Protein AF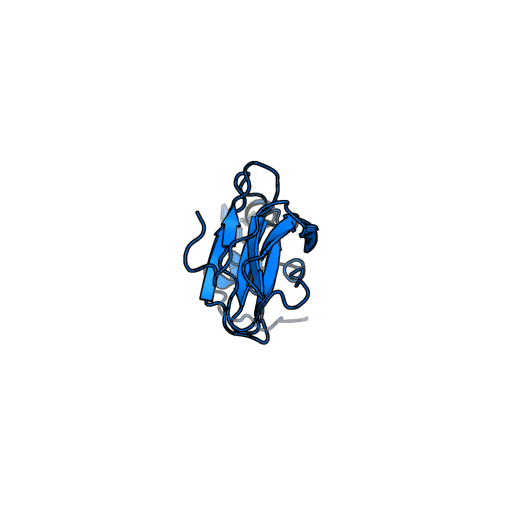-A0A529XJ10-F1 (afdb_monomer_lite)

Foldseek 3Di:
DDPPPPDVQDVCQLADADDDDPFDFDDWDAAPVNQWIWTFGQQQKIKIAGPDWPQHQVNQWDADPPPRDIDGDGDPDHGDDIDIEPHFDRTTWAWDHDPPAFIWTFGPQQFIWTQHNNRDIHGDPGGDNDGDPHDD

Sequence (136 aa):
MNQQNIRNLTLFDLLARSWALPSAVETLQFSADSSVAAFACADGTVALATLSDPEPPESRIRVSGDLGQTTIRPREKPPAPLIVTERLRDGAPLIAASAQSGFLAGASVGRVVRVTATGEIDDTDIRLDGAIVALD

pLDDT: mean 91.42, std 11.61, range [31.59, 98.62]

Secondary structure (DSSP, 8-state):
----------HHHHH------SS-EEEEEE-TTSSEEEEEETTS-EEEEES--SS-GGGGEEE-TTT--EEEPPPSSPPPPPEEPPP-SSSPPPEEE-SSSSEEEE-GGGEEEEE-TTS-EEEEEEE-SS------

Radius of gyration: 19.3 Å; chains: 1; bounding box: 50×22×61 Å

Structure (mmCIF, N/CA/C/O backbone):
data_AF-A0A529XJ10-F1
#
_entry.id   AF-A0A529XJ10-F1
#
loop_
_atom_site.group_PDB
_atom_site.id
_atom_site.type_symbol
_atom_site.label_atom_id
_atom_site.label_alt_id
_atom_site.label_comp_id
_atom_site.label_asym_id
_atom_site.label_entity_id
_atom_site.label_seq_id
_atom_site.pdbx_PDB_ins_code
_atom_site.Cartn_x
_atom_site.Cartn_y
_atom_site.Cartn_z
_atom_site.occupancy
_atom_site.B_iso_or_equiv
_atom_site.auth_seq_id
_atom_site.auth_comp_id
_atom_site.auth_asym_id
_atom_site.auth_atom_id
_atom_site.pdbx_PDB_model_num
ATOM 1 N N . MET A 1 1 ? -33.423 4.769 20.919 1.00 31.59 1 MET A N 1
ATOM 2 C CA . MET A 1 1 ? -32.738 3.525 21.329 1.00 31.59 1 MET A CA 1
ATOM 3 C C . MET A 1 1 ? -32.197 2.869 20.063 1.00 31.59 1 MET A C 1
ATOM 5 O O . MET A 1 1 ? -32.875 2.046 19.472 1.00 31.59 1 MET A O 1
ATOM 9 N N . ASN A 1 2 ? -31.038 3.324 19.574 1.00 35.44 2 ASN A N 1
ATOM 10 C CA . ASN A 1 2 ? -30.424 2.772 18.363 1.00 35.44 2 ASN A CA 1
ATOM 11 C C . ASN A 1 2 ? -29.565 1.579 18.774 1.00 35.44 2 ASN A C 1
ATOM 13 O O . ASN A 1 2 ? -28.389 1.742 19.088 1.00 35.44 2 ASN A O 1
ATOM 17 N N . GLN A 1 3 ? -30.163 0.389 18.805 1.00 42.81 3 GLN A N 1
ATOM 18 C CA . GLN A 1 3 ? -29.388 -0.846 18.761 1.00 42.81 3 GLN A CA 1
ATOM 19 C C . GLN A 1 3 ? -28.751 -0.916 17.372 1.00 42.81 3 GLN A C 1
ATOM 21 O O . GLN A 1 3 ? -29.333 -1.433 16.421 1.00 42.81 3 GLN A O 1
ATOM 26 N N . GLN A 1 4 ? -27.576 -0.301 17.232 1.00 50.53 4 GLN A N 1
ATOM 27 C CA . GLN A 1 4 ? -26.695 -0.576 16.110 1.00 50.53 4 GLN A CA 1
ATOM 28 C C . GLN A 1 4 ? -26.449 -2.083 16.118 1.00 50.53 4 GLN A C 1
ATOM 30 O O . GLN A 1 4 ? -25.983 -2.626 17.115 1.00 50.53 4 GLN A O 1
ATOM 35 N N . ASN A 1 5 ? -26.860 -2.733 15.031 1.00 46.03 5 ASN A N 1
ATOM 36 C CA . ASN A 1 5 ? -26.671 -4.145 14.725 1.00 46.03 5 ASN A CA 1
ATOM 37 C C . ASN A 1 5 ? -25.304 -4.610 15.257 1.00 46.03 5 ASN A C 1
ATOM 39 O O . ASN A 1 5 ? -24.272 -4.263 14.676 1.00 46.03 5 ASN A O 1
ATOM 43 N N . ILE A 1 6 ? -25.280 -5.336 16.379 1.00 52.94 6 ILE A N 1
ATOM 44 C CA . ILE A 1 6 ? -24.042 -5.904 16.913 1.00 52.94 6 ILE A CA 1
ATOM 45 C C . ILE A 1 6 ? -23.706 -7.062 15.980 1.00 52.94 6 ILE A C 1
ATOM 47 O O . ILE A 1 6 ? -24.071 -8.210 16.217 1.00 52.94 6 ILE A O 1
ATOM 51 N N . ARG A 1 7 ? -23.040 -6.760 14.861 1.00 63.41 7 ARG A N 1
ATOM 52 C CA . ARG A 1 7 ? -22.192 -7.764 14.229 1.00 63.41 7 ARG A CA 1
ATOM 53 C C . ARG A 1 7 ? -21.234 -8.230 15.319 1.00 63.41 7 ARG A C 1
ATOM 55 O O . ARG A 1 7 ? -20.683 -7.394 16.033 1.00 63.41 7 ARG A O 1
ATOM 62 N N . ASN A 1 8 ? -21.057 -9.540 15.460 1.00 80.81 8 ASN A N 1
ATOM 63 C CA . ASN A 1 8 ? -19.963 -10.082 16.257 1.00 80.81 8 ASN A CA 1
ATOM 64 C C . ASN A 1 8 ? -18.664 -9.617 15.601 1.00 80.81 8 ASN A C 1
ATOM 66 O O . ASN A 1 8 ? -18.190 -10.235 14.652 1.00 80.81 8 ASN A O 1
ATOM 70 N N . LEU A 1 9 ? -18.163 -8.469 16.050 1.00 86.81 9 LEU A N 1
ATOM 71 C CA . LEU A 1 9 ? -16.940 -7.884 15.540 1.00 86.81 9 LEU A CA 1
ATOM 72 C C . LEU A 1 9 ? -15.790 -8.786 15.953 1.00 86.81 9 LEU A C 1
ATOM 74 O O . LEU A 1 9 ? -15.616 -9.113 17.129 1.00 86.81 9 LEU A O 1
ATOM 78 N N . THR A 1 10 ? -15.025 -9.204 14.962 1.00 91.50 10 THR A N 1
ATOM 79 C CA . THR A 1 10 ? -13.794 -9.946 15.173 1.00 91.50 10 THR A CA 1
ATOM 80 C C . THR A 1 10 ? -12.686 -8.985 15.588 1.00 91.50 10 THR A C 1
ATOM 82 O O . THR A 1 10 ? -12.773 -7.771 15.395 1.00 91.50 10 THR A O 1
ATOM 85 N N . LEU A 1 11 ? -11.587 -9.523 16.116 1.00 92.06 11 LEU A N 1
ATOM 86 C CA . LEU A 1 11 ? -10.396 -8.712 16.358 1.00 92.06 11 LEU A CA 1
ATOM 87 C C . LEU A 1 11 ? -9.886 -8.060 15.059 1.00 92.06 11 LEU A C 1
ATOM 89 O O . LEU A 1 11 ? -9.406 -6.932 15.092 1.00 92.06 11 LEU A O 1
ATOM 93 N N . PHE A 1 12 ? -10.053 -8.729 13.914 1.00 92.19 12 PHE A 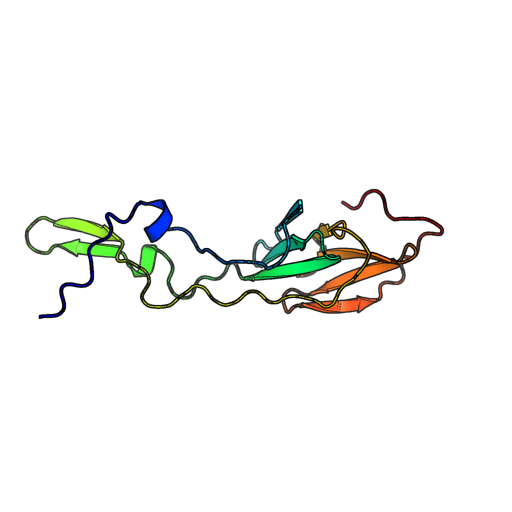N 1
ATOM 94 C CA . PHE A 1 12 ? -9.719 -8.161 12.612 1.00 92.19 12 PHE A CA 1
ATOM 95 C C . PHE A 1 12 ? -10.560 -6.915 12.311 1.00 92.19 12 PHE A C 1
ATOM 97 O O . PHE A 1 12 ? -9.995 -5.887 11.961 1.00 92.19 12 PHE A O 1
ATOM 104 N N . ASP A 1 13 ? -11.874 -6.946 12.550 1.00 91.38 13 ASP A N 1
ATOM 105 C CA . ASP A 1 13 ? -12.744 -5.774 12.353 1.00 91.38 13 ASP A CA 1
ATOM 106 C C . ASP A 1 13 ? -12.374 -4.593 13.271 1.00 91.38 13 ASP A C 1
ATOM 108 O O . ASP A 1 13 ? -12.627 -3.433 12.943 1.00 91.38 13 ASP A O 1
ATOM 112 N N . LEU A 1 14 ? -11.781 -4.877 14.436 1.00 94.44 14 LEU A N 1
ATOM 113 C CA . LEU A 1 14 ? -11.380 -3.866 15.416 1.00 94.44 14 LEU A CA 1
ATOM 114 C C . LEU A 1 14 ? -9.982 -3.287 15.163 1.00 94.44 14 LEU A C 1
ATOM 116 O O . LEU A 1 14 ? -9.732 -2.139 15.551 1.00 94.44 14 LEU A O 1
ATOM 120 N N . LEU A 1 15 ? -9.074 -4.061 14.563 1.00 94.69 15 LEU A N 1
ATOM 121 C CA . LEU A 1 15 ? -7.671 -3.678 14.363 1.00 94.69 15 LEU A CA 1
ATOM 122 C C . LEU A 1 15 ? -7.341 -3.295 12.920 1.00 94.69 15 LEU A C 1
ATOM 124 O O . LEU A 1 15 ? -6.508 -2.418 12.700 1.00 94.69 15 LEU A O 1
ATOM 128 N N . ALA A 1 16 ? -7.955 -3.952 11.939 1.00 93.50 16 ALA A N 1
ATOM 129 C CA . ALA A 1 16 ? -7.599 -3.771 10.544 1.00 93.50 16 ALA A CA 1
ATOM 130 C C . ALA A 1 16 ? -8.134 -2.450 9.980 1.00 93.50 16 ALA A C 1
ATOM 132 O O . ALA A 1 16 ? -9.153 -1.898 10.404 1.00 93.50 16 ALA A O 1
ATOM 133 N N . ARG A 1 17 ? -7.452 -1.980 8.938 1.00 95.00 17 ARG A N 1
ATOM 134 C CA . ARG A 1 17 ? -7.971 -0.993 7.993 1.00 95.00 17 ARG A CA 1
ATOM 135 C C . ARG A 1 17 ? -8.181 -1.717 6.671 1.00 95.00 17 ARG A C 1
ATOM 137 O O . ARG A 1 17 ? -7.301 -2.453 6.236 1.00 95.00 17 ARG A O 1
ATOM 144 N N . SER A 1 18 ? -9.366 -1.566 6.090 1.00 93.44 18 SER A N 1
ATOM 145 C CA . SER A 1 18 ? -9.769 -2.285 4.882 1.00 93.44 18 SER A CA 1
ATOM 146 C C . SER A 1 18 ? -10.211 -1.304 3.810 1.00 93.44 18 SER A C 1
ATOM 148 O O . SER A 1 18 ? -10.937 -0.350 4.093 1.00 93.44 18 SER A O 1
ATOM 150 N N . TRP A 1 19 ? -9.805 -1.587 2.580 1.00 96.06 19 TRP A N 1
ATOM 151 C CA . TRP A 1 19 ? -10.170 -0.841 1.386 1.00 96.06 19 TRP A CA 1
ATOM 152 C C . TRP A 1 19 ? -10.578 -1.823 0.294 1.00 96.06 19 TRP A C 1
ATOM 154 O O . TRP A 1 19 ? -10.134 -2.970 0.290 1.00 96.06 19 TRP A O 1
ATOM 164 N N . ALA A 1 20 ? -11.412 -1.364 -0.634 1.00 95.25 20 ALA A N 1
ATOM 165 C CA . ALA A 1 20 ? -11.720 -2.088 -1.857 1.00 95.25 20 ALA A CA 1
ATOM 166 C C . ALA A 1 20 ? -11.044 -1.369 -3.027 1.00 95.25 20 ALA A C 1
ATOM 168 O O . ALA A 1 20 ? -11.229 -0.163 -3.196 1.00 95.25 20 ALA A O 1
ATOM 169 N N . LEU A 1 21 ? -10.273 -2.111 -3.818 1.00 96.31 21 LEU A N 1
ATOM 170 C CA . LEU A 1 21 ? -9.679 -1.634 -5.063 1.00 96.31 21 LEU A CA 1
ATOM 171 C C . LEU A 1 21 ? -10.395 -2.288 -6.253 1.00 96.31 21 LEU A C 1
ATOM 173 O O . LEU A 1 21 ? -10.836 -3.433 -6.139 1.00 96.31 21 LEU A O 1
ATOM 177 N N . PRO A 1 22 ? -10.531 -1.578 -7.387 1.00 93.88 22 PRO A N 1
ATOM 178 C CA . PRO A 1 22 ? -11.188 -2.113 -8.580 1.00 93.88 22 PRO A CA 1
ATOM 179 C C . PRO A 1 22 ? -10.346 -3.179 -9.299 1.00 93.88 22 PRO A C 1
ATOM 181 O O . PRO A 1 22 ? -10.886 -3.949 -10.089 1.00 93.88 22 PRO A O 1
ATOM 184 N N . SER A 1 23 ? -9.041 -3.228 -9.021 1.00 97.31 23 SER A N 1
ATOM 185 C CA . SER A 1 23 ? -8.088 -4.178 -9.589 1.00 97.31 23 SER A CA 1
ATOM 186 C C . SER A 1 23 ? -7.461 -5.041 -8.494 1.00 97.31 23 SER A C 1
ATOM 188 O O . SER A 1 23 ? -7.320 -4.612 -7.348 1.00 97.31 23 SER A O 1
ATOM 190 N N . ALA A 1 24 ? -7.053 -6.257 -8.864 1.00 98.12 24 ALA A N 1
ATOM 191 C CA . ALA A 1 24 ? -6.286 -7.132 -7.989 1.00 98.12 24 ALA A CA 1
ATOM 192 C C . ALA A 1 24 ? -4.941 -6.488 -7.624 1.00 98.12 24 ALA A C 1
ATOM 194 O O . ALA A 1 24 ? -4.296 -5.875 -8.477 1.00 98.12 24 ALA A O 1
ATOM 195 N N . VAL A 1 25 ? -4.532 -6.656 -6.368 1.00 98.12 25 VAL A N 1
ATOM 196 C CA . VAL A 1 25 ? -3.192 -6.309 -5.885 1.00 98.12 25 VAL A CA 1
ATOM 197 C C . VAL A 1 25 ? -2.279 -7.505 -6.120 1.00 98.12 25 VAL A C 1
ATOM 199 O O . VAL A 1 25 ? -2.598 -8.607 -5.676 1.00 98.12 25 VAL A O 1
ATOM 202 N N . GLU A 1 26 ? -1.152 -7.290 -6.791 1.00 97.81 26 GLU A N 1
ATOM 203 C CA . GLU A 1 26 ? -0.171 -8.347 -7.074 1.00 97.81 26 GLU A CA 1
ATOM 204 C C . GLU A 1 26 ? 1.037 -8.287 -6.135 1.00 97.81 26 GLU A C 1
ATOM 206 O O . GLU A 1 26 ? 1.551 -9.329 -5.732 1.00 97.81 26 GLU A O 1
ATOM 211 N N . THR A 1 27 ? 1.444 -7.081 -5.727 1.00 96.12 27 THR A N 1
ATOM 212 C CA . THR A 1 27 ? 2.608 -6.863 -4.856 1.00 96.12 27 THR A CA 1
ATOM 213 C C . THR A 1 27 ? 2.332 -5.752 -3.847 1.00 96.12 27 THR A C 1
ATOM 215 O O . THR A 1 27 ? 1.615 -4.795 -4.142 1.00 96.12 27 THR A O 1
ATOM 218 N N . LEU A 1 28 ? 2.932 -5.867 -2.662 1.00 96.94 28 LEU A N 1
ATOM 219 C CA . LEU A 1 28 ? 2.936 -4.850 -1.613 1.00 96.94 28 LEU A CA 1
ATOM 220 C C . LEU A 1 28 ? 4.376 -4.490 -1.252 1.00 96.94 28 LEU A C 1
ATOM 222 O O . LEU A 1 28 ? 5.197 -5.388 -1.089 1.00 96.94 28 LEU A O 1
ATOM 226 N N . GLN A 1 29 ? 4.647 -3.201 -1.055 1.00 97.62 29 GLN A N 1
ATOM 227 C CA . GLN A 1 29 ? 5.924 -2.711 -0.537 1.00 97.62 29 GLN A CA 1
ATOM 228 C C . GLN A 1 29 ? 5.696 -1.603 0.496 1.00 97.62 29 GLN A C 1
ATOM 230 O O . GLN A 1 29 ? 4.903 -0.691 0.269 1.00 97.62 29 GLN A O 1
ATOM 235 N N . PHE A 1 30 ? 6.403 -1.648 1.626 1.00 97.06 30 PHE A N 1
ATOM 236 C CA . PHE A 1 30 ? 6.459 -0.516 2.556 1.00 97.06 30 PHE A CA 1
ATOM 237 C C . PHE A 1 30 ? 7.540 0.474 2.127 1.00 97.06 30 PHE A C 1
ATOM 239 O O . PHE A 1 30 ? 8.580 0.074 1.600 1.00 97.06 30 PHE A O 1
ATOM 246 N N . SER A 1 31 ? 7.309 1.765 2.360 1.00 97.06 31 SER A N 1
ATOM 247 C CA . SER A 1 31 ? 8.355 2.777 2.223 1.00 97.06 31 SER A CA 1
ATOM 248 C C . SER A 1 31 ? 9.476 2.516 3.236 1.00 97.06 31 SER A C 1
ATOM 250 O O . SER A 1 31 ? 9.248 1.909 4.285 1.00 97.06 31 SER A O 1
ATOM 252 N N . ALA A 1 32 ? 10.693 2.986 2.948 1.00 95.31 32 ALA A N 1
ATOM 253 C CA . ALA A 1 32 ? 11.857 2.735 3.806 1.00 95.31 32 ALA A CA 1
ATOM 254 C C . ALA A 1 32 ? 11.676 3.258 5.247 1.00 95.31 32 ALA A C 1
ATOM 256 O O . ALA A 1 32 ? 12.171 2.661 6.199 1.00 95.31 32 ALA A O 1
ATOM 257 N N . ASP A 1 33 ? 10.921 4.344 5.416 1.00 94.12 33 ASP A N 1
ATOM 258 C CA . ASP A 1 33 ? 10.567 4.941 6.708 1.00 94.12 33 ASP A CA 1
ATOM 259 C C . ASP A 1 33 ? 9.318 4.317 7.361 1.00 94.12 33 ASP A C 1
ATOM 261 O O . ASP A 1 33 ? 8.889 4.764 8.424 1.00 94.12 33 ASP A O 1
ATOM 265 N N . SER A 1 34 ? 8.717 3.296 6.737 1.00 93.88 34 SER A N 1
ATOM 266 C CA . SER A 1 34 ? 7.474 2.650 7.181 1.00 93.88 34 SER A CA 1
ATOM 267 C C . SER A 1 34 ? 6.304 3.624 7.391 1.00 93.88 34 SER A C 1
ATOM 269 O O . SER A 1 34 ? 5.431 3.384 8.226 1.00 93.88 34 SER A O 1
ATOM 271 N N . SER A 1 35 ? 6.260 4.732 6.644 1.00 95.00 35 SER A N 1
ATOM 272 C CA . SER A 1 35 ? 5.168 5.710 6.721 1.00 95.00 35 SER A CA 1
ATOM 273 C C . SER A 1 35 ? 4.023 5.427 5.742 1.00 95.00 35 SER A C 1
ATOM 275 O O . SER A 1 35 ? 2.890 5.856 5.986 1.00 95.00 35 SER A O 1
ATOM 277 N N . VAL A 1 36 ? 4.280 4.683 4.661 1.00 97.12 36 VAL A N 1
ATOM 278 C CA . VAL A 1 36 ? 3.309 4.362 3.604 1.00 97.12 36 VAL A CA 1
ATOM 279 C C . VAL A 1 36 ? 3.467 2.909 3.147 1.00 97.12 36 VAL A C 1
ATOM 281 O O . VAL A 1 36 ? 4.576 2.386 3.066 1.00 97.12 36 VAL A O 1
ATOM 284 N N . ALA A 1 37 ? 2.352 2.257 2.816 1.00 97.44 37 ALA A N 1
ATOM 285 C CA . ALA A 1 37 ? 2.327 1.006 2.062 1.00 97.44 37 ALA A CA 1
ATOM 286 C C . ALA A 1 37 ? 1.856 1.271 0.628 1.00 97.44 37 ALA A C 1
ATOM 288 O O . ALA A 1 37 ? 0.819 1.907 0.433 1.00 97.44 37 ALA A O 1
ATOM 289 N N . ALA A 1 38 ? 2.598 0.770 -0.354 1.00 98.25 38 ALA A N 1
ATOM 290 C CA . ALA A 1 38 ? 2.235 0.772 -1.762 1.00 98.25 38 ALA A CA 1
ATOM 291 C C . ALA A 1 38 ? 1.730 -0.609 -2.191 1.00 98.25 38 ALA A C 1
ATOM 293 O O . ALA A 1 38 ? 2.323 -1.629 -1.844 1.00 98.25 38 ALA A O 1
ATOM 294 N N . PHE A 1 39 ? 0.659 -0.626 -2.977 1.00 98.44 39 PHE A N 1
ATOM 295 C CA . PHE A 1 39 ? 0.041 -1.814 -3.553 1.00 98.44 39 PHE A CA 1
ATOM 296 C C . PHE A 1 39 ? 0.083 -1.694 -5.079 1.00 98.44 39 PHE A C 1
ATOM 298 O O . PHE A 1 39 ? -0.606 -0.849 -5.656 1.00 98.44 39 PHE A O 1
ATOM 305 N N . ALA A 1 40 ? 0.890 -2.522 -5.737 1.00 98.31 40 ALA A N 1
ATOM 306 C CA . ALA A 1 40 ? 0.930 -2.594 -7.192 1.00 98.31 40 ALA A CA 1
ATOM 307 C C . ALA A 1 40 ? -0.282 -3.385 -7.697 1.00 98.31 40 ALA A C 1
ATOM 309 O O . ALA A 1 40 ? -0.489 -4.537 -7.305 1.00 98.31 40 ALA A O 1
ATOM 310 N N . CYS A 1 41 ? -1.087 -2.758 -8.550 1.00 98.50 41 CYS A N 1
ATOM 311 C CA . CYS A 1 41 ? -2.346 -3.315 -9.028 1.00 98.50 41 CYS A CA 1
ATOM 312 C C . CYS A 1 41 ? -2.211 -3.841 -10.461 1.00 98.50 41 CYS A C 1
ATOM 314 O O . CYS A 1 41 ? -1.534 -3.230 -11.284 1.00 98.50 41 CYS A O 1
ATOM 316 N N . ALA A 1 42 ? -2.888 -4.947 -10.778 1.00 98.31 42 ALA A N 1
ATOM 317 C CA . ALA A 1 42 ? -2.851 -5.608 -12.089 1.00 98.31 42 ALA A CA 1
ATOM 318 C C . ALA A 1 42 ? -3.221 -4.691 -13.277 1.00 98.31 42 ALA A C 1
ATOM 320 O O . ALA A 1 42 ? -2.789 -4.915 -14.408 1.00 98.31 42 ALA A O 1
ATOM 321 N N . ASP A 1 43 ? -4.000 -3.635 -13.032 1.00 97.81 43 ASP A N 1
ATOM 322 C CA . ASP A 1 43 ? -4.352 -2.616 -14.022 1.00 97.81 43 ASP A CA 1
ATOM 323 C C . ASP A 1 43 ? -3.215 -1.632 -14.352 1.00 97.81 43 ASP A C 1
ATOM 325 O O . ASP A 1 43 ? -3.355 -0.835 -15.279 1.00 97.81 43 ASP A O 1
ATOM 329 N N . GLY A 1 44 ? -2.076 -1.704 -13.660 1.00 97.75 44 GLY A N 1
ATOM 330 C CA . GLY A 1 44 ? -0.924 -0.835 -13.885 1.00 97.75 44 GLY A CA 1
ATOM 331 C C . GLY A 1 44 ? -0.837 0.379 -12.976 1.00 97.75 44 GLY A C 1
ATOM 332 O O . GLY A 1 44 ? 0.061 1.201 -13.167 1.00 97.75 44 GLY A O 1
ATOM 333 N N . THR A 1 45 ? -1.750 0.517 -12.018 1.00 98.31 45 THR A N 1
ATOM 334 C CA . THR A 1 45 ? -1.715 1.582 -11.013 1.00 98.31 45 THR A CA 1
ATOM 335 C C . THR A 1 45 ? -0.938 1.158 -9.766 1.00 98.31 45 THR A C 1
ATOM 337 O O . THR A 1 45 ? -0.682 -0.027 -9.525 1.00 98.31 45 THR A O 1
ATOM 340 N N . VAL A 1 46 ? -0.564 2.144 -8.951 1.00 98.38 46 VAL A N 1
ATOM 341 C CA . VAL A 1 46 ? -0.102 1.937 -7.579 1.00 98.38 46 VAL A CA 1
ATOM 342 C C . VAL A 1 46 ? -1.087 2.628 -6.643 1.00 98.38 46 VAL A C 1
ATOM 344 O O . VAL A 1 46 ? -1.360 3.819 -6.786 1.00 98.38 46 VAL A O 1
ATOM 347 N N . ALA A 1 47 ? -1.621 1.888 -5.675 1.00 98.62 47 ALA A N 1
ATOM 348 C CA . ALA A 1 47 ? -2.412 2.456 -4.591 1.00 98.62 47 ALA A CA 1
ATOM 349 C C . ALA A 1 47 ? -1.533 2.650 -3.349 1.00 98.62 47 ALA A C 1
ATOM 351 O O . ALA A 1 47 ? -0.735 1.780 -3.015 1.00 98.62 47 ALA A O 1
ATOM 352 N N . LEU A 1 48 ? -1.687 3.767 -2.645 1.00 98.38 48 LEU A N 1
ATOM 353 C CA . LEU A 1 48 ? -0.900 4.135 -1.472 1.00 98.38 48 LEU A CA 1
ATOM 354 C C . LEU A 1 48 ? -1.808 4.273 -0.248 1.00 98.38 48 LEU A C 1
ATOM 356 O O . LEU A 1 48 ? -2.798 5.008 -0.277 1.00 98.38 48 LEU A O 1
ATOM 360 N N . ALA A 1 49 ? -1.441 3.603 0.845 1.00 97.69 49 ALA A N 1
ATOM 361 C CA . ALA A 1 49 ? -2.046 3.776 2.162 1.00 97.69 49 ALA A CA 1
ATOM 362 C C . ALA A 1 49 ? -1.044 4.410 3.125 1.00 97.69 49 ALA A C 1
ATOM 364 O O . ALA A 1 49 ? 0.005 3.828 3.406 1.00 97.69 49 ALA A O 1
ATOM 365 N N . THR A 1 50 ? -1.391 5.559 3.709 1.00 95.81 50 THR A N 1
ATOM 366 C CA . THR A 1 50 ? -0.632 6.080 4.852 1.00 95.81 50 THR A CA 1
ATOM 367 C C . THR A 1 50 ? -0.759 5.135 6.045 1.00 95.81 50 THR A C 1
ATOM 369 O O . THR A 1 50 ? -1.851 4.676 6.397 1.00 95.81 50 THR A O 1
ATOM 372 N N . LEU A 1 51 ? 0.366 4.834 6.688 1.00 95.00 51 LEU A N 1
ATOM 373 C CA . LEU A 1 51 ? 0.385 3.990 7.874 1.00 95.00 51 LEU A CA 1
ATOM 374 C C . LEU A 1 51 ? -0.004 4.745 9.139 1.00 95.00 51 LEU A C 1
ATOM 376 O O . LEU A 1 51 ? -0.484 4.098 10.069 1.00 95.00 51 LEU A O 1
ATOM 380 N N . SER A 1 52 ? 0.075 6.078 9.126 1.00 94.12 52 SER A N 1
ATOM 381 C CA . SER A 1 52 ? -0.500 6.917 10.174 1.00 94.12 52 SER A CA 1
ATOM 382 C C . SER A 1 52 ? -2.009 6.679 10.258 1.00 94.12 52 SER A C 1
ATOM 384 O O . SER A 1 52 ? -2.740 6.844 9.278 1.00 94.12 52 SER A O 1
ATOM 386 N N . ASP A 1 53 ? -2.476 6.241 11.425 1.00 94.69 53 ASP A N 1
ATOM 387 C CA . ASP A 1 53 ? -3.891 6.011 11.688 1.00 94.69 53 ASP A CA 1
ATOM 388 C C . ASP A 1 53 ? -4.420 7.129 12.596 1.00 94.69 53 ASP A C 1
ATOM 390 O O . ASP A 1 53 ? -3.919 7.278 13.709 1.00 94.69 53 ASP A O 1
ATOM 394 N N . PRO A 1 54 ? -5.423 7.918 12.165 1.00 93.31 54 PRO A N 1
ATOM 395 C CA . PRO A 1 54 ? -6.039 8.930 13.022 1.00 93.31 54 PRO A CA 1
ATOM 396 C C . PRO A 1 54 ? -6.890 8.332 14.157 1.00 93.31 54 PRO A C 1
ATOM 398 O O . PRO A 1 54 ? -7.193 9.032 15.120 1.00 93.31 54 PRO A O 1
ATOM 401 N N . GLU A 1 55 ? -7.281 7.055 14.066 1.00 95.44 55 GLU A N 1
ATOM 402 C CA . GLU A 1 55 ? -8.058 6.339 15.091 1.00 95.44 55 GLU A CA 1
ATOM 403 C C . GLU A 1 55 ? -7.410 4.983 15.439 1.00 95.44 55 GLU A C 1
ATOM 405 O O . GLU A 1 55 ? -8.030 3.920 15.262 1.00 95.44 55 GLU A O 1
ATOM 410 N N . PRO A 1 56 ? -6.157 4.988 15.932 1.00 95.75 56 PRO A N 1
ATOM 411 C CA . PRO A 1 56 ? -5.426 3.760 16.202 1.00 95.75 56 PRO A CA 1
ATOM 412 C C . PRO A 1 56 ? -6.099 2.977 17.350 1.00 95.75 56 PRO A C 1
ATOM 414 O O . PRO A 1 56 ? -6.823 3.570 18.159 1.00 95.75 56 PRO A O 1
ATOM 417 N N . PRO A 1 57 ? -5.932 1.645 17.438 1.00 95.44 57 PRO A N 1
ATOM 418 C CA . PRO A 1 57 ? -6.584 0.824 18.463 1.00 95.44 57 PRO A CA 1
ATOM 419 C C . PRO A 1 57 ? -6.416 1.354 19.892 1.00 95.44 57 PRO A C 1
ATOM 421 O O . PRO A 1 57 ? -7.370 1.331 20.668 1.00 95.44 57 PRO A O 1
ATOM 424 N N . GLU A 1 58 ? -5.243 1.894 20.214 1.00 95.69 58 GLU A N 1
ATOM 425 C CA . GLU A 1 58 ? -4.866 2.399 21.532 1.00 95.69 58 GLU A CA 1
ATOM 426 C C . GLU A 1 58 ? -5.744 3.576 21.977 1.00 95.69 58 GLU A C 1
ATOM 428 O O . GLU A 1 58 ? -6.129 3.650 23.144 1.00 95.69 58 GLU A O 1
ATOM 433 N N . SER A 1 59 ? -6.140 4.466 21.058 1.00 96.25 59 SER A N 1
ATOM 434 C CA . SER A 1 59 ? -7.026 5.598 21.383 1.00 96.25 59 SER A CA 1
ATOM 435 C C . SER A 1 59 ? -8.480 5.158 21.621 1.00 96.25 59 SER A C 1
ATOM 437 O O . SER A 1 59 ? -9.278 5.856 22.265 1.00 96.25 59 SER A O 1
ATOM 439 N N . ARG A 1 60 ? -8.821 3.954 21.146 1.00 95.56 60 ARG A N 1
ATOM 440 C CA . ARG A 1 60 ? -10.145 3.330 21.248 1.00 95.56 60 ARG A CA 1
ATOM 441 C C . ARG A 1 60 ? -10.266 2.348 22.414 1.00 95.56 60 ARG A C 1
ATOM 443 O O . ARG A 1 60 ? -11.350 1.790 22.610 1.00 95.56 60 ARG A O 1
ATOM 450 N N . ILE A 1 61 ? -9.211 2.168 23.212 1.00 95.25 61 ILE A N 1
ATOM 451 C CA . ILE A 1 61 ? -9.254 1.351 24.428 1.00 95.25 61 ILE A CA 1
ATOM 452 C C . ILE A 1 61 ? -10.160 2.013 25.475 1.00 95.25 61 ILE A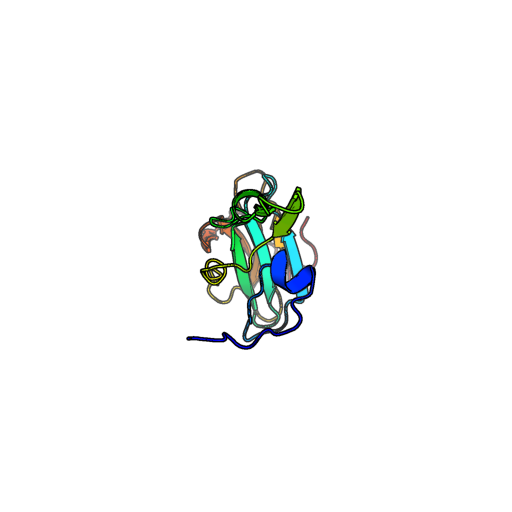 C 1
ATOM 454 O O . ILE A 1 61 ? -10.085 3.218 25.731 1.00 95.25 61 ILE A O 1
ATOM 458 N N . ARG A 1 62 ? -11.040 1.224 26.095 1.00 92.69 62 ARG A N 1
ATOM 459 C CA . ARG A 1 62 ? -11.885 1.635 27.224 1.00 92.69 62 ARG A CA 1
ATOM 460 C C . ARG A 1 62 ? -11.874 0.572 28.307 1.00 92.69 62 ARG A C 1
ATOM 462 O O . ARG A 1 62 ? -11.869 -0.616 28.001 1.00 92.69 62 ARG A O 1
ATOM 469 N N . VAL A 1 63 ? -11.924 1.020 29.556 1.00 91.81 63 VAL A N 1
ATOM 470 C CA . VAL A 1 63 ? -12.006 0.162 30.740 1.00 91.81 63 VAL A CA 1
ATOM 471 C C . VAL A 1 63 ? -13.383 0.347 31.368 1.00 91.81 63 VAL A C 1
ATOM 473 O O . VAL A 1 63 ? -13.795 1.483 31.612 1.00 91.81 63 VAL A O 1
ATOM 476 N N . SER A 1 64 ? -14.110 -0.747 31.593 1.00 86.25 64 SER A N 1
ATOM 477 C CA . SER A 1 64 ? -15.390 -0.700 32.304 1.00 86.25 64 SER A CA 1
ATOM 478 C C . SER A 1 64 ? -15.164 -0.350 33.774 1.00 86.25 64 SER A C 1
ATOM 480 O O . SER A 1 64 ? -14.320 -0.965 34.424 1.00 86.25 64 SER A O 1
ATOM 482 N N . GLY A 1 65 ? -15.900 0.630 34.303 1.00 82.25 65 GLY A N 1
ATOM 483 C CA . GLY A 1 65 ? -15.693 1.132 35.670 1.00 82.25 65 GLY A CA 1
ATOM 484 C C . GLY A 1 65 ? -16.105 0.153 36.775 1.00 82.25 65 GLY A C 1
ATOM 485 O O . GLY A 1 65 ? -15.629 0.264 37.897 1.00 82.25 65 GLY A O 1
ATOM 486 N N . ASP A 1 66 ? -16.973 -0.802 36.457 1.00 84.75 66 ASP A N 1
ATOM 487 C CA . ASP A 1 66 ? -17.514 -1.812 37.369 1.00 84.75 66 ASP A CA 1
ATOM 488 C C . ASP A 1 66 ? -16.700 -3.117 37.371 1.00 84.75 66 ASP A C 1
ATOM 490 O O . ASP A 1 66 ? -16.408 -3.668 38.428 1.00 84.75 66 ASP A O 1
ATOM 494 N N . LEU A 1 67 ? -16.320 -3.603 36.189 1.00 84.69 67 LEU A N 1
ATOM 495 C CA . LEU A 1 67 ? -15.686 -4.911 35.990 1.00 84.69 67 LEU A CA 1
ATOM 496 C C . LEU A 1 67 ? -14.187 -4.821 35.687 1.00 84.69 67 LEU A C 1
ATOM 498 O O . LEU A 1 67 ? -13.523 -5.849 35.578 1.00 84.69 67 LEU A O 1
ATOM 502 N N . GLY A 1 68 ? -13.652 -3.616 35.467 1.00 88.94 68 GLY A N 1
ATOM 503 C CA . GLY A 1 68 ? -12.269 -3.419 35.024 1.00 88.94 68 GLY A CA 1
ATOM 504 C C . GLY A 1 68 ? -11.975 -4.010 33.640 1.00 88.94 68 GLY A C 1
ATOM 505 O O . GLY A 1 68 ? -10.815 -4.132 33.255 1.00 88.94 68 GLY A O 1
ATOM 506 N N . GLN A 1 69 ? -13.006 -4.403 32.884 1.00 91.25 69 GLN A N 1
ATOM 507 C CA . GLN A 1 69 ? -12.836 -5.056 31.592 1.00 91.25 69 GLN A CA 1
ATOM 508 C C . GLN A 1 69 ? -12.335 -4.060 30.544 1.00 91.25 69 GLN A C 1
ATOM 510 O O . GLN A 1 69 ? -12.986 -3.048 30.276 1.00 91.25 69 GLN A O 1
ATOM 515 N N . THR A 1 70 ? -11.211 -4.387 29.911 1.00 92.38 70 THR A N 1
ATOM 516 C CA . THR A 1 70 ? -10.636 -3.608 28.812 1.00 92.38 70 THR A CA 1
ATOM 517 C C . THR A 1 70 ? -11.209 -4.066 27.474 1.00 92.38 70 THR A C 1
ATOM 519 O O . THR A 1 70 ? -11.180 -5.251 27.149 1.00 92.38 70 THR A O 1
ATOM 522 N N . THR A 1 71 ? -11.715 -3.128 26.678 1.00 92.56 71 THR A N 1
ATOM 523 C CA . THR A 1 71 ? -12.266 -3.379 25.338 1.00 92.56 71 THR A CA 1
ATOM 524 C C . THR A 1 71 ? -11.706 -2.382 24.329 1.00 92.56 71 THR A C 1
ATOM 526 O O . THR A 1 71 ? -11.332 -1.268 24.696 1.00 92.56 71 THR A O 1
ATOM 529 N N . ILE A 1 72 ? -11.666 -2.770 23.053 1.00 94.69 72 ILE A N 1
ATOM 530 C CA . ILE A 1 72 ? -11.367 -1.872 21.932 1.00 94.69 72 ILE A CA 1
ATOM 531 C C . ILE A 1 72 ? -12.695 -1.556 21.253 1.00 94.69 72 ILE A C 1
ATOM 533 O O . ILE A 1 72 ? -13.394 -2.462 20.799 1.00 94.69 72 ILE A O 1
ATOM 537 N N . ARG A 1 73 ? -13.066 -0.277 21.193 1.00 93.88 73 ARG A N 1
ATOM 538 C CA . ARG A 1 73 ? -14.278 0.132 20.475 1.00 93.88 73 ARG A CA 1
ATOM 539 C C . ARG A 1 73 ? -14.086 0.031 18.960 1.00 93.88 73 ARG A C 1
ATOM 541 O O . ARG A 1 73 ? -12.957 0.189 18.497 1.00 93.88 73 ARG A O 1
ATOM 548 N N . PRO A 1 74 ? -15.158 -0.165 18.176 1.00 93.25 74 PRO A N 1
ATOM 549 C CA . PRO A 1 74 ? -15.092 -0.035 16.722 1.00 93.25 74 PRO A CA 1
ATOM 550 C C . PRO A 1 74 ? -14.578 1.353 16.317 1.00 93.25 74 PRO A C 1
ATOM 552 O O . PRO A 1 74 ? -14.660 2.300 17.103 1.00 93.25 74 PRO A O 1
ATOM 555 N N . ARG A 1 75 ? -14.064 1.476 15.091 1.00 93.81 75 ARG A N 1
ATOM 556 C CA . ARG A 1 75 ? -13.732 2.786 14.514 1.00 93.81 75 ARG A CA 1
ATOM 557 C C . ARG A 1 75 ? -14.996 3.632 14.370 1.00 93.81 75 ARG A C 1
ATOM 559 O O . ARG A 1 75 ? -16.055 3.098 14.038 1.00 93.81 75 ARG A O 1
ATOM 566 N N . GLU A 1 76 ? -14.874 4.937 14.573 1.00 93.75 76 GLU A N 1
ATOM 567 C CA . GLU A 1 76 ? -15.967 5.879 14.319 1.00 93.75 76 GLU A CA 1
ATOM 568 C C . GLU A 1 76 ? -15.989 6.293 12.848 1.00 93.75 76 GLU A C 1
ATOM 570 O O . GLU A 1 76 ? -17.061 6.440 12.257 1.00 93.75 76 GLU A O 1
ATOM 575 N N . LYS A 1 77 ? -14.803 6.434 12.241 1.00 92.62 77 LYS A N 1
ATOM 576 C CA . LYS A 1 77 ? -14.642 6.783 10.827 1.00 92.62 77 LYS A CA 1
ATOM 577 C C . LYS A 1 77 ? -14.013 5.641 10.026 1.00 92.62 77 LYS A C 1
ATOM 579 O O . LYS A 1 77 ? -13.181 4.884 10.549 1.00 92.62 77 LYS A O 1
ATOM 584 N N . PRO A 1 78 ? -14.357 5.521 8.729 1.00 92.12 78 PRO A N 1
ATOM 585 C CA . PRO A 1 78 ? -13.628 4.630 7.838 1.00 92.12 78 PRO A CA 1
ATOM 586 C C . PRO A 1 78 ? -12.134 5.005 7.802 1.00 92.12 78 PRO A C 1
ATOM 588 O O . PRO A 1 78 ? -11.773 6.146 8.112 1.00 92.12 78 PRO A O 1
ATOM 591 N N . PRO A 1 79 ? -11.247 4.066 7.434 1.00 93.94 79 PRO A N 1
ATOM 592 C CA . PRO A 1 79 ? -9.847 4.386 7.174 1.00 93.94 79 PRO A CA 1
ATOM 593 C C . PRO A 1 79 ? -9.704 5.521 6.149 1.00 93.94 79 PRO A C 1
ATOM 595 O O . PRO A 1 79 ? -10.550 5.671 5.265 1.00 93.94 79 PRO A O 1
ATOM 598 N N . ALA A 1 80 ? -8.620 6.298 6.246 1.00 94.50 80 ALA A N 1
ATOM 599 C CA . ALA A 1 80 ? -8.298 7.314 5.244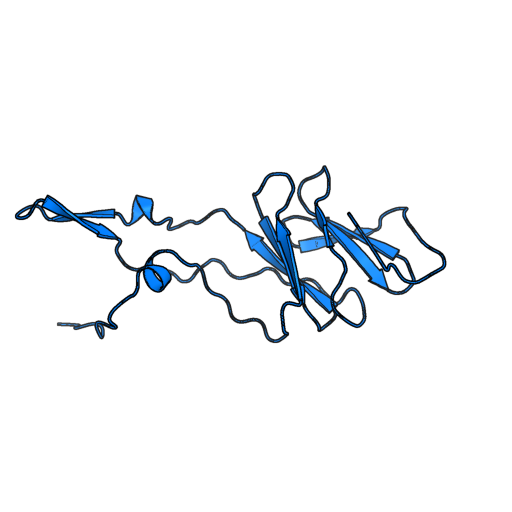 1.00 94.50 80 ALA A CA 1
ATOM 600 C C . ALA A 1 80 ? -8.253 6.679 3.839 1.00 94.50 80 ALA A C 1
ATOM 602 O O . ALA A 1 80 ? -7.752 5.559 3.715 1.00 94.50 80 ALA A O 1
ATOM 603 N N . PRO A 1 81 ? -8.796 7.333 2.798 1.00 95.88 81 PRO A N 1
ATOM 604 C CA . PRO A 1 81 ? -8.853 6.758 1.457 1.00 95.88 81 PRO A CA 1
ATOM 605 C C . PRO A 1 81 ? -7.451 6.509 0.891 1.00 95.88 81 PRO A C 1
ATOM 607 O O . PRO A 1 81 ? -6.497 7.201 1.246 1.00 95.88 81 PRO A O 1
ATOM 610 N N . LEU A 1 82 ? -7.345 5.526 -0.006 1.00 97.94 82 LEU A N 1
ATOM 611 C CA . LEU A 1 82 ? -6.117 5.279 -0.757 1.00 97.94 82 LEU A CA 1
ATOM 612 C C . LEU A 1 82 ? -5.882 6.408 -1.762 1.00 97.94 82 LEU A C 1
ATOM 614 O O . LEU A 1 82 ? -6.828 6.890 -2.388 1.00 97.94 82 LEU A O 1
ATOM 618 N N . ILE A 1 83 ? -4.619 6.778 -1.956 1.00 98.12 83 ILE A N 1
ATOM 619 C CA . ILE A 1 83 ? -4.200 7.581 -3.107 1.00 98.12 83 ILE A CA 1
ATOM 620 C C . ILE A 1 83 ? -3.871 6.599 -4.225 1.00 98.12 83 ILE A C 1
ATOM 622 O O . ILE A 1 83 ? 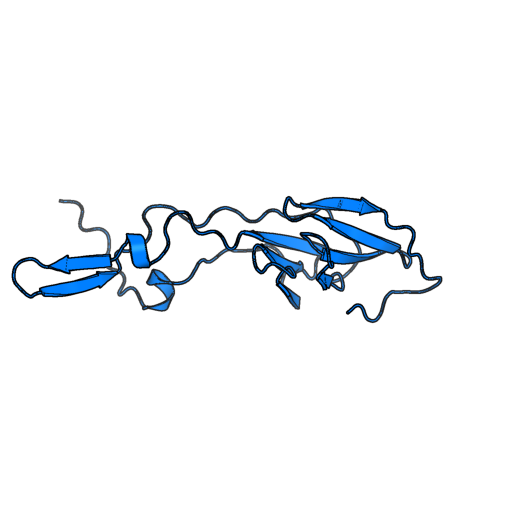-3.086 5.684 -4.007 1.00 98.12 83 ILE A O 1
ATOM 626 N N . VAL A 1 84 ? -4.472 6.751 -5.400 1.00 98.25 84 VAL A N 1
ATOM 627 C CA . VAL A 1 84 ? -4.221 5.864 -6.543 1.00 98.25 84 VAL A CA 1
ATOM 628 C C . VAL A 1 84 ? -3.568 6.684 -7.641 1.00 98.25 84 VAL A C 1
ATOM 630 O O . VAL A 1 84 ? -4.083 7.739 -8.010 1.00 98.25 84 VAL A O 1
ATOM 633 N N . THR A 1 85 ? -2.424 6.218 -8.131 1.00 98.25 85 THR A N 1
ATOM 634 C CA . THR A 1 85 ? -1.709 6.878 -9.222 1.00 98.25 85 THR A CA 1
ATOM 635 C C . THR A 1 85 ? -2.463 6.746 -10.542 1.00 98.25 85 THR A C 1
ATOM 637 O O . THR A 1 85 ? -3.347 5.902 -10.705 1.00 98.25 85 THR A O 1
ATOM 640 N N . GLU A 1 86 ? -2.043 7.515 -11.544 1.00 96.38 86 GLU A N 1
ATOM 641 C CA . GLU A 1 86 ? -2.322 7.129 -12.925 1.00 96.38 86 GLU A CA 1
ATOM 642 C C . GLU A 1 86 ? -1.644 5.792 -13.280 1.00 96.38 86 GLU A C 1
ATOM 644 O O . GLU A 1 86 ? -0.797 5.262 -12.548 1.00 96.38 86 GLU A O 1
ATOM 649 N N . ARG A 1 87 ? -2.042 5.224 -14.419 1.00 97.25 87 ARG A N 1
ATOM 650 C CA . ARG A 1 87 ? -1.516 3.955 -14.918 1.00 97.25 87 ARG A CA 1
ATOM 651 C C . ARG A 1 87 ? -0.074 4.120 -15.405 1.00 97.25 87 ARG A C 1
ATOM 653 O O . ARG A 1 87 ? 0.176 4.869 -16.343 1.00 97.25 87 ARG A O 1
ATOM 660 N N . LEU A 1 88 ? 0.857 3.353 -14.839 1.00 96.62 88 LEU A N 1
ATOM 661 C CA . LEU A 1 88 ? 2.287 3.417 -15.172 1.00 96.62 88 LEU A CA 1
ATOM 662 C C . LEU A 1 88 ? 2.686 2.494 -16.335 1.00 96.62 88 LEU A C 1
ATOM 664 O O . LEU A 1 88 ? 3.616 2.790 -17.095 1.00 96.62 88 LEU A O 1
ATOM 668 N N . ARG A 1 89 ? 2.010 1.347 -16.465 1.00 95.00 89 ARG A N 1
ATOM 669 C CA . ARG A 1 89 ? 2.282 0.320 -17.484 1.00 95.00 89 ARG A CA 1
ATOM 670 C C . ARG A 1 89 ? 1.089 -0.620 -17.680 1.00 95.00 89 ARG A C 1
ATOM 672 O O . ARG A 1 89 ? 0.095 -0.540 -16.967 1.00 95.00 89 ARG A O 1
ATOM 679 N N . ASP A 1 90 ? 1.210 -1.546 -18.625 1.00 95.25 90 ASP A N 1
ATOM 680 C CA . ASP A 1 90 ? 0.364 -2.739 -18.660 1.00 95.25 90 ASP A CA 1
ATOM 681 C C . ASP A 1 90 ? 0.842 -3.773 -17.626 1.00 95.25 90 ASP A C 1
ATOM 683 O O . ASP A 1 90 ? 2.043 -4.062 -17.558 1.00 95.25 90 ASP A O 1
ATOM 687 N N . GLY A 1 91 ? -0.097 -4.334 -16.853 1.00 95.69 91 GLY A N 1
ATOM 688 C CA . GLY A 1 91 ? 0.189 -5.236 -15.730 1.00 95.69 91 GLY A CA 1
ATOM 689 C C . GLY A 1 91 ? 0.684 -4.501 -14.482 1.00 95.69 91 GLY A C 1
ATOM 690 O O . GLY A 1 91 ? 0.975 -3.307 -14.537 1.00 95.69 91 GLY A O 1
ATOM 691 N N . ALA A 1 92 ? 0.822 -5.207 -13.358 1.00 97.19 92 ALA A N 1
ATOM 692 C CA . ALA A 1 92 ? 1.293 -4.585 -12.125 1.00 97.19 92 ALA A CA 1
ATOM 693 C C . ALA A 1 92 ? 2.710 -3.980 -12.268 1.00 97.19 92 ALA A C 1
ATOM 695 O O . ALA A 1 92 ? 3.621 -4.618 -12.821 1.00 97.19 92 ALA A O 1
ATOM 696 N N . PRO A 1 93 ? 2.938 -2.741 -11.790 1.00 96.94 93 PRO A N 1
ATOM 697 C CA . PRO A 1 93 ? 4.277 -2.171 -11.683 1.00 96.94 93 PRO A CA 1
ATOM 698 C C . PRO A 1 93 ? 5.145 -2.980 -10.721 1.00 96.94 93 PRO A C 1
ATOM 700 O O . PRO A 1 93 ? 4.700 -3.367 -9.643 1.00 96.94 93 PRO A O 1
ATOM 703 N N . LEU A 1 94 ? 6.406 -3.202 -11.091 1.00 96.56 94 LEU A N 1
ATOM 704 C CA . LEU A 1 94 ? 7.411 -3.620 -10.115 1.00 96.56 94 LEU A CA 1
ATOM 705 C C . LEU A 1 94 ? 7.717 -2.413 -9.234 1.00 96.56 94 LEU A C 1
ATOM 707 O O . LEU A 1 94 ? 7.935 -1.328 -9.772 1.00 96.56 94 LEU A O 1
ATOM 711 N N . ILE A 1 95 ? 7.708 -2.593 -7.917 1.00 97.12 95 ILE A N 1
ATOM 712 C CA . ILE A 1 95 ? 7.883 -1.510 -6.948 1.00 97.12 95 ILE A CA 1
ATOM 713 C C . ILE A 1 95 ? 8.995 -1.852 -5.958 1.00 97.12 95 ILE A C 1
ATOM 715 O O . ILE A 1 95 ? 9.061 -2.978 -5.475 1.00 97.12 95 ILE A O 1
ATOM 719 N N . ALA A 1 96 ? 9.829 -0.866 -5.640 1.00 96.94 96 ALA A N 1
ATOM 720 C CA . ALA A 1 96 ? 10.865 -0.946 -4.613 1.00 96.94 96 ALA A CA 1
ATOM 721 C C . ALA A 1 96 ? 10.810 0.294 -3.715 1.00 96.94 96 ALA A C 1
ATOM 723 O O . ALA A 1 96 ? 10.363 1.363 -4.140 1.00 96.94 96 ALA A O 1
ATOM 724 N N . ALA A 1 97 ? 11.241 0.165 -2.460 1.00 96.38 97 ALA A N 1
ATOM 725 C CA . ALA A 1 97 ? 11.346 1.323 -1.577 1.00 96.38 97 ALA A CA 1
ATOM 726 C C . ALA A 1 97 ? 12.474 2.241 -2.063 1.00 96.38 97 ALA A C 1
ATOM 728 O O . ALA A 1 97 ? 13.574 1.781 -2.352 1.00 96.38 97 ALA A O 1
ATOM 729 N N . SER A 1 98 ? 12.222 3.547 -2.125 1.00 92.62 98 SER A N 1
ATOM 730 C CA . SER A 1 98 ? 13.303 4.508 -2.342 1.00 92.62 98 SER A CA 1
ATOM 731 C C . SER A 1 98 ? 14.034 4.778 -1.022 1.00 92.62 98 SER A C 1
ATOM 733 O O . SER A 1 98 ? 13.448 4.679 0.055 1.00 92.62 98 SER A O 1
ATOM 735 N N . ALA A 1 99 ? 15.312 5.161 -1.093 1.00 81.50 99 ALA A N 1
ATOM 736 C CA . ALA A 1 99 ? 16.039 5.687 0.068 1.00 81.50 99 ALA A CA 1
ATOM 737 C C . ALA A 1 99 ? 15.452 7.026 0.563 1.00 81.50 99 ALA A C 1
ATOM 739 O O . ALA A 1 99 ? 15.648 7.416 1.713 1.00 81.50 99 ALA A O 1
ATOM 740 N N . GLN A 1 100 ? 14.742 7.739 -0.315 1.00 75.19 100 GLN A N 1
ATOM 741 C CA . GLN A 1 100 ? 13.917 8.901 0.020 1.00 75.19 100 GLN A CA 1
ATOM 742 C C . GLN A 1 100 ? 12.508 8.433 0.411 1.00 75.19 100 GLN A C 1
ATOM 744 O O . GLN A 1 100 ? 12.125 7.303 0.118 1.00 75.19 100 GLN A O 1
ATOM 749 N N . SER A 1 101 ? 11.695 9.297 1.020 1.00 79.94 101 SER A N 1
ATOM 750 C CA . SER A 1 101 ? 10.287 8.965 1.261 1.00 79.94 101 SER A CA 1
ATOM 751 C C . SER A 1 101 ? 9.572 8.641 -0.065 1.00 79.94 101 SER A C 1
ATOM 753 O O . SER A 1 101 ? 9.498 9.475 -0.966 1.00 79.94 101 SER A O 1
ATOM 755 N N . GLY A 1 102 ? 9.060 7.412 -0.199 1.00 93.56 102 GLY A N 1
ATOM 756 C CA . GLY A 1 102 ? 8.356 6.933 -1.394 1.00 93.56 102 GLY A CA 1
ATOM 757 C C . GLY A 1 102 ? 8.967 5.674 -2.012 1.00 93.56 102 GLY A C 1
ATOM 758 O O . GLY A 1 102 ? 9.569 4.845 -1.325 1.00 93.56 102 GLY A O 1
ATOM 759 N N . PHE A 1 103 ? 8.773 5.523 -3.321 1.00 97.62 103 PHE A N 1
ATOM 760 C CA . PHE A 1 103 ? 9.019 4.288 -4.061 1.00 97.62 103 PHE A CA 1
ATOM 761 C C . PHE A 1 103 ? 9.658 4.565 -5.421 1.00 97.62 103 PHE A C 1
ATOM 763 O O . PHE A 1 103 ? 9.463 5.628 -6.011 1.00 97.62 103 PHE A O 1
ATOM 770 N N . LEU A 1 104 ? 10.382 3.579 -5.938 1.00 97.12 104 LEU A N 1
ATOM 771 C CA . LEU A 1 104 ? 10.666 3.455 -7.362 1.00 97.12 104 LEU A CA 1
ATOM 772 C C . LEU A 1 104 ? 9.650 2.492 -7.969 1.00 97.12 104 LEU A C 1
ATOM 774 O O . LEU A 1 104 ? 9.311 1.481 -7.353 1.00 97.12 104 LEU A O 1
ATOM 778 N N . ALA A 1 105 ? 9.176 2.799 -9.172 1.00 97.12 105 ALA A N 1
ATOM 779 C CA . ALA A 1 105 ? 8.260 1.946 -9.909 1.00 97.12 105 ALA A CA 1
ATOM 780 C C . ALA A 1 105 ? 8.735 1.751 -11.349 1.00 97.12 105 ALA A C 1
ATOM 782 O O . ALA A 1 105 ? 9.089 2.705 -12.046 1.00 97.12 105 ALA A O 1
ATOM 783 N N . GLY A 1 106 ? 8.709 0.502 -11.810 1.00 96.19 106 GLY A N 1
ATOM 784 C CA . GLY A 1 106 ? 8.923 0.184 -13.211 1.00 96.19 106 GLY A CA 1
ATOM 785 C C . GLY A 1 106 ? 7.707 0.576 -14.045 1.00 96.19 106 GLY A C 1
ATOM 786 O O . GLY A 1 106 ? 6.614 0.044 -13.851 1.00 96.19 106 GLY A O 1
ATOM 787 N N . ALA A 1 107 ? 7.910 1.491 -14.984 1.00 93.38 107 ALA A N 1
ATOM 788 C CA . ALA A 1 107 ? 6.910 1.999 -15.908 1.00 93.38 107 ALA A CA 1
ATOM 789 C C . ALA A 1 107 ? 7.121 1.439 -17.327 1.00 93.38 107 ALA A C 1
ATOM 791 O O . ALA A 1 107 ? 8.002 0.615 -17.599 1.00 93.38 107 ALA A O 1
ATOM 792 N N . SER A 1 108 ? 6.260 1.854 -18.254 1.00 91.81 108 SER A N 1
ATOM 793 C CA . SER A 1 108 ? 6.325 1.425 -19.651 1.00 91.81 108 SER A CA 1
ATOM 794 C C . SER A 1 108 ? 7.660 1.783 -20.330 1.00 91.81 108 SER A C 1
ATOM 796 O O . SER A 1 108 ? 8.299 2.794 -20.037 1.00 91.81 108 SER A O 1
ATOM 798 N N . VAL A 1 109 ? 8.071 0.942 -21.287 1.00 89.31 109 VAL A N 1
ATOM 799 C CA . VAL A 1 109 ? 9.236 1.179 -22.167 1.00 89.31 109 VAL A CA 1
ATOM 800 C C . VAL A 1 109 ? 10.555 1.373 -21.396 1.00 89.31 109 VAL A C 1
ATOM 802 O O . VAL A 1 109 ? 11.342 2.270 -21.703 1.00 89.31 109 VAL A O 1
ATOM 805 N N . GLY A 1 110 ? 10.770 0.551 -20.364 1.00 90.94 110 GLY A N 1
ATOM 806 C CA . GLY A 1 110 ? 12.027 0.503 -19.608 1.00 90.94 110 GLY A CA 1
ATOM 807 C C . GLY A 1 110 ? 12.283 1.708 -18.701 1.00 90.94 110 GLY A C 1
ATOM 808 O O . GLY A 1 110 ? 13.390 1.865 -18.190 1.00 90.94 110 GLY A O 1
ATOM 809 N N . ARG A 1 111 ? 11.283 2.577 -18.507 1.00 94.94 111 ARG A N 1
ATOM 810 C CA . ARG A 1 111 ? 11.377 3.738 -17.615 1.00 94.94 111 ARG A CA 1
ATOM 811 C C . ARG A 1 111 ? 11.234 3.315 -16.163 1.00 94.94 111 ARG A C 1
ATOM 813 O O . ARG A 1 111 ? 10.325 2.557 -15.838 1.00 94.94 111 ARG A O 1
ATOM 820 N N . VAL A 1 112 ? 12.054 3.885 -15.291 1.00 96.00 112 VAL A N 1
ATOM 821 C CA . VAL A 1 112 ? 11.807 3.880 -13.846 1.00 96.00 112 VAL A CA 1
ATOM 822 C C . VAL A 1 112 ? 11.325 5.271 -13.450 1.00 96.00 112 VAL A C 1
ATOM 824 O O . VAL A 1 112 ? 11.921 6.273 -13.842 1.00 96.00 112 VAL A O 1
ATOM 827 N N . VAL A 1 113 ? 10.245 5.337 -12.682 1.00 96.44 113 VAL A N 1
ATOM 828 C CA . VAL A 1 113 ? 9.720 6.587 -12.117 1.00 96.44 113 VAL A CA 1
ATOM 829 C C . VAL A 1 113 ? 9.805 6.542 -10.598 1.00 96.44 113 VAL A C 1
ATOM 831 O O . VAL A 1 113 ? 9.798 5.465 -9.997 1.00 96.44 113 VAL A O 1
ATOM 834 N N . ARG A 1 114 ? 9.868 7.711 -9.967 1.00 96.75 114 ARG A N 1
ATOM 835 C CA . ARG A 1 114 ? 9.667 7.857 -8.528 1.00 96.75 114 ARG A CA 1
ATOM 836 C C . ARG A 1 114 ? 8.184 8.089 -8.267 1.00 96.75 114 ARG A C 1
ATOM 838 O O . ARG A 1 114 ? 7.578 8.939 -8.905 1.00 96.75 114 ARG A O 1
ATOM 845 N N . VAL A 1 115 ? 7.629 7.364 -7.303 1.00 97.75 115 VAL A N 1
ATOM 846 C CA . VAL A 1 115 ? 6.288 7.601 -6.758 1.00 97.75 115 VAL A CA 1
ATOM 847 C C . VAL A 1 115 ? 6.453 8.107 -5.331 1.00 97.75 115 VAL A C 1
ATOM 849 O O . VAL A 1 115 ? 6.980 7.396 -4.471 1.00 97.75 115 VAL A O 1
ATOM 852 N N . THR A 1 116 ? 6.048 9.344 -5.066 1.00 96.31 116 THR A N 1
ATOM 853 C CA . THR A 1 116 ? 6.173 9.943 -3.732 1.00 96.31 116 THR A CA 1
ATOM 854 C C . THR A 1 116 ? 5.136 9.363 -2.766 1.00 96.31 116 THR A C 1
ATOM 856 O O . THR A 1 116 ? 4.149 8.742 -3.160 1.00 96.31 116 THR A O 1
ATOM 859 N N . ALA A 1 117 ? 5.323 9.605 -1.467 1.00 94.00 117 ALA A N 1
ATOM 860 C CA . ALA A 1 117 ? 4.362 9.215 -0.432 1.00 94.00 117 ALA A CA 1
ATOM 861 C C . ALA A 1 117 ? 2.960 9.842 -0.618 1.00 94.00 117 ALA A C 1
ATOM 863 O O . ALA A 1 117 ? 1.979 9.330 -0.079 1.00 94.00 117 ALA A O 1
ATOM 864 N N . THR A 1 118 ? 2.863 10.939 -1.375 1.00 94.56 118 THR A N 1
ATOM 865 C CA . THR A 1 118 ? 1.614 11.640 -1.709 1.00 94.56 118 THR A CA 1
ATOM 866 C C . THR A 1 118 ? 1.049 11.245 -3.076 1.00 94.56 118 THR A C 1
ATOM 868 O O . THR A 1 118 ? 0.024 11.787 -3.481 1.00 94.56 118 THR A O 1
ATOM 871 N N . GLY A 1 119 ? 1.671 10.283 -3.768 1.00 95.56 119 GLY A N 1
ATOM 872 C CA . GLY A 1 119 ? 1.213 9.765 -5.059 1.00 95.56 119 GLY A CA 1
ATOM 873 C C . GLY A 1 119 ? 1.622 10.595 -6.272 1.00 95.56 119 GLY A C 1
ATOM 874 O O . GLY A 1 119 ? 1.146 10.318 -7.370 1.00 95.56 119 GLY A O 1
ATOM 875 N N . GLU A 1 120 ? 2.496 11.586 -6.097 1.00 96.81 120 GLU A N 1
ATOM 876 C CA . GLU A 1 120 ? 3.096 12.306 -7.222 1.00 96.81 120 GLU A CA 1
ATOM 877 C C . GLU A 1 120 ? 4.089 11.392 -7.946 1.00 96.81 120 GLU A C 1
ATOM 879 O O . GLU A 1 120 ? 4.763 10.568 -7.318 1.00 96.81 120 GLU A O 1
ATOM 884 N N . ILE A 1 121 ? 4.160 11.530 -9.269 1.00 97.00 121 ILE A N 1
ATOM 885 C CA . ILE A 1 121 ? 5.055 10.753 -10.124 1.00 97.00 121 ILE A CA 1
ATOM 886 C C . ILE A 1 121 ? 6.098 11.693 -10.711 1.00 97.00 121 ILE A C 1
ATOM 888 O O . ILE A 1 121 ? 5.755 12.624 -11.437 1.00 97.00 121 ILE A O 1
ATOM 892 N N . ASP A 1 122 ? 7.363 11.391 -10.445 1.00 95.12 122 ASP A N 1
ATOM 893 C CA . ASP A 1 122 ? 8.501 12.096 -11.019 1.00 95.12 122 ASP A CA 1
ATOM 894 C C . ASP A 1 122 ? 9.322 11.155 -11.894 1.00 95.12 122 ASP A C 1
ATOM 896 O O . ASP A 1 122 ? 9.542 9.986 -11.562 1.00 95.12 122 ASP A O 1
ATOM 900 N N . ASP A 1 123 ? 9.844 11.684 -12.993 1.00 94.00 123 ASP A N 1
ATOM 901 C CA . ASP A 1 123 ? 10.808 10.952 -13.799 1.00 94.00 123 ASP A CA 1
ATOM 902 C C . ASP A 1 123 ? 12.140 10.765 -13.068 1.00 94.00 123 ASP A C 1
ATOM 904 O O . ASP A 1 123 ? 12.593 11.615 -12.297 1.00 94.00 123 ASP A O 1
ATOM 908 N N . THR A 1 124 ? 12.780 9.631 -13.344 1.00 93.25 124 THR A N 1
ATOM 909 C CA . THR A 1 124 ? 14.182 9.399 -12.994 1.00 93.25 124 THR A CA 1
ATOM 910 C C . THR A 1 124 ? 15.031 9.406 -14.260 1.00 93.25 124 THR A C 1
ATOM 912 O O . THR A 1 124 ? 14.528 9.183 -15.362 1.00 93.25 124 THR A O 1
ATOM 915 N N . ASP A 1 125 ? 16.341 9.579 -14.098 1.00 92.25 125 ASP A N 1
ATOM 916 C CA . ASP A 1 125 ? 17.299 9.435 -15.200 1.00 92.25 125 ASP A CA 1
ATOM 917 C C . ASP A 1 125 ? 17.562 7.959 -15.571 1.00 92.25 125 ASP A C 1
ATOM 919 O O . ASP A 1 125 ? 18.341 7.666 -16.480 1.00 92.25 125 ASP A O 1
ATOM 923 N N . ILE A 1 126 ? 16.930 7.005 -14.873 1.00 90.50 126 ILE A N 1
ATOM 924 C CA . ILE A 1 126 ? 17.104 5.574 -15.113 1.00 90.50 126 ILE A CA 1
ATOM 925 C C . ILE A 1 126 ? 16.192 5.143 -16.259 1.00 90.50 126 ILE A C 1
ATOM 927 O O . ILE A 1 126 ? 14.959 5.159 -16.169 1.00 90.50 126 ILE A O 1
ATOM 931 N N . ARG A 1 127 ? 16.827 4.668 -17.330 1.00 92.19 127 ARG A N 1
ATOM 932 C CA . ARG A 1 127 ? 16.148 4.063 -18.467 1.00 92.19 127 ARG A CA 1
ATOM 933 C C . ARG A 1 127 ? 16.880 2.814 -18.925 1.00 92.19 127 ARG A C 1
ATOM 935 O O . ARG A 1 127 ? 18.089 2.838 -19.128 1.00 92.19 127 ARG A O 1
ATOM 942 N N . LEU A 1 128 ? 16.125 1.738 -19.095 1.00 90.69 128 LEU A N 1
ATOM 943 C CA . LEU A 1 128 ? 16.605 0.477 -19.644 1.00 90.69 128 LEU A CA 1
ATOM 944 C C . LEU A 1 128 ? 16.109 0.323 -21.085 1.00 90.69 128 LEU A C 1
ATOM 946 O O . LEU A 1 128 ? 15.008 0.759 -21.421 1.00 90.69 128 LEU A O 1
ATOM 950 N N . ASP A 1 129 ? 16.897 -0.343 -21.927 1.00 88.19 129 ASP A N 1
ATOM 951 C CA . ASP A 1 129 ? 16.527 -0.610 -23.327 1.00 88.19 129 ASP A CA 1
ATOM 952 C C . ASP A 1 129 ? 15.402 -1.655 -23.461 1.00 88.19 129 ASP A C 1
ATOM 954 O O . ASP A 1 129 ? 14.791 -1.799 -24.520 1.00 88.19 129 ASP A O 1
ATOM 958 N N . GLY A 1 130 ? 15.117 -2.392 -22.384 1.00 85.19 130 GLY A N 1
ATOM 959 C CA . GLY A 1 130 ? 14.125 -3.461 -22.332 1.00 85.19 130 GLY A CA 1
ATOM 960 C C . GLY A 1 130 ? 13.114 -3.300 -21.199 1.00 85.19 130 GLY A C 1
ATOM 961 O O . GLY A 1 130 ? 13.131 -2.335 -20.435 1.00 85.19 130 GLY A O 1
ATOM 962 N N . ALA A 1 131 ? 12.210 -4.274 -21.088 1.00 84.56 131 ALA A N 1
ATOM 963 C CA . ALA A 1 131 ? 11.252 -4.318 -19.992 1.00 84.56 131 ALA A CA 1
ATOM 964 C C . ALA A 1 131 ? 11.967 -4.492 -18.644 1.00 84.56 131 ALA A C 1
ATOM 966 O O . ALA A 1 131 ? 12.901 -5.284 -18.520 1.00 84.56 131 ALA A O 1
ATOM 967 N N . ILE A 1 132 ? 11.485 -3.786 -17.622 1.00 88.88 132 ILE A N 1
ATOM 968 C CA . ILE A 1 132 ? 11.940 -3.984 -16.247 1.00 88.88 132 ILE A CA 1
ATOM 969 C C . ILE A 1 132 ? 11.333 -5.298 -15.758 1.00 88.88 132 ILE A C 1
ATOM 971 O O . ILE A 1 132 ? 10.110 -5.452 -15.732 1.00 88.88 132 ILE A O 1
ATOM 975 N N . VAL A 1 133 ? 12.197 -6.252 -15.415 1.00 88.88 133 VAL A N 1
ATOM 976 C CA . VAL A 1 133 ? 11.813 -7.598 -14.952 1.00 88.88 133 VAL A CA 1
ATOM 977 C C . VAL A 1 133 ? 12.083 -7.815 -13.463 1.00 88.88 133 VAL A C 1
ATOM 979 O O . VAL A 1 133 ? 1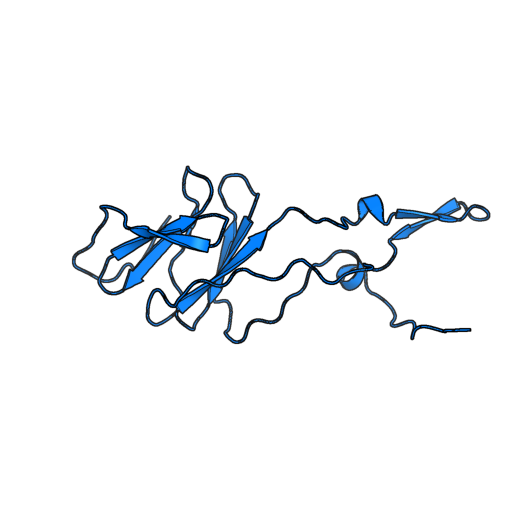1.538 -8.747 -12.881 1.00 88.88 133 VAL A O 1
ATOM 982 N N . ALA A 1 134 ? 12.891 -6.949 -12.850 1.00 88.75 134 ALA A N 1
ATOM 983 C CA . ALA A 1 134 ? 13.176 -6.923 -11.421 1.00 88.75 134 ALA A CA 1
ATOM 984 C C . ALA A 1 134 ? 13.486 -5.483 -10.981 1.00 88.75 134 ALA A C 1
ATOM 986 O O . ALA A 1 134 ? 13.974 -4.687 -11.787 1.00 88.75 134 ALA A O 1
ATOM 987 N N . LEU A 1 135 ? 13.178 -5.167 -9.723 1.00 89.00 135 LEU A N 1
ATOM 988 C CA . LEU A 1 135 ? 13.473 -3.895 -9.067 1.00 89.00 135 LEU A CA 1
ATOM 989 C C . LEU A 1 135 ? 13.554 -4.159 -7.554 1.00 89.00 135 LEU A C 1
ATOM 991 O O . LEU A 1 135 ? 12.621 -4.766 -7.022 1.00 89.00 135 LEU A O 1
ATOM 995 N N . ASP A 1 136 ? 14.641 -3.749 -6.897 1.00 83.50 136 ASP A N 1
ATOM 996 C CA . ASP A 1 136 ? 14.893 -3.934 -5.459 1.00 83.50 136 ASP A CA 1
ATOM 997 C C . ASP A 1 136 ? 15.470 -2.682 -4.777 1.00 83.50 136 ASP A C 1
ATOM 999 O O . ASP A 1 136 ? 16.059 -1.821 -5.473 1.00 83.50 136 ASP A O 1
#